Protein AF-A0A950A4R5-F1 (afdb_monomer_lite)

Foldseek 3Di:
DPAEFEDEDQEAADPVCLVVVLVVLCVSCPPGQHYEYEQQNYQHHDPSNVVSVLVSCVPRNHAYEYAHHPNVVVVCVVVVVCVVHHYAVDPVRSVVVVVVVVVD

Secondary structure (DSSP, 8-state):
--SEEEEE--S-BSHHHHHHHHHHHHHHHTT-SEEEEEETT---B-HHHHHHHHHHHHH-SSEEEEEE-HHHHHHHHHHTGGGTS-B-SSHHHHHHHHHHTT--

Sequence (104 aa):
MEGIRVVTVLTDIDSVTTDLLLPLLHDATEGRERAILSLQCCEYCDSHGLAMLIAFSRSFDGRCVLTPSPQLRRLFEVTGLDKVLPLGWSVADALQKLLDEARD

pLDDT: mean 93.12, std 8.31, range [49.75, 98.06]

Structure (mmCIF, N/CA/C/O backbone):
data_AF-A0A950A4R5-F1
#
_entry.id   AF-A0A950A4R5-F1
#
loop_
_atom_site.group_PDB
_atom_site.id
_atom_site.type_symbol
_atom_site.label_atom_id
_atom_site.label_alt_id
_atom_site.label_comp_id
_atom_site.label_asym_id
_atom_site.label_entity_id
_atom_site.label_seq_id
_atom_site.pdbx_PDB_ins_code
_atom_site.Cartn_x
_atom_site.Cartn_y
_atom_site.Cartn_z
_atom_site.occupancy
_atom_site.B_iso_or_equiv
_atom_site.auth_seq_id
_atom_site.auth_comp_id
_atom_site.auth_asym_id
_atom_site.auth_atom_id
_atom_site.pdbx_PDB_model_num
ATOM 1 N N . MET A 1 1 ? -5.921 -12.039 16.530 1.00 49.75 1 MET A N 1
ATOM 2 C CA . MET A 1 1 ? -5.328 -11.341 15.364 1.00 49.75 1 MET A CA 1
ATOM 3 C C . MET A 1 1 ? -6.411 -11.047 14.323 1.00 49.75 1 MET A C 1
ATOM 5 O O . MET A 1 1 ? -6.157 -11.125 13.128 1.00 49.75 1 MET A O 1
ATOM 9 N N . GLU A 1 2 ? -7.629 -10.727 14.764 1.00 56.00 2 GLU A N 1
ATOM 10 C CA . GLU A 1 2 ? -8.709 -10.319 13.865 1.00 56.00 2 GLU A CA 1
ATOM 11 C C . GLU A 1 2 ? -8.545 -8.824 13.573 1.00 56.00 2 GLU A C 1
ATOM 13 O O . GLU A 1 2 ? -8.215 -8.060 14.476 1.00 56.00 2 GLU A O 1
ATOM 18 N N . GLY A 1 3 ? -8.706 -8.419 12.311 1.00 83.94 3 GLY A N 1
ATOM 19 C CA . GLY A 1 3 ? -8.772 -7.003 11.923 1.00 83.94 3 GLY A CA 1
ATOM 20 C C . GLY A 1 3 ? -7.700 -6.513 10.944 1.00 83.94 3 GLY A C 1
ATOM 21 O O . GLY A 1 3 ? -7.964 -5.551 10.232 1.00 83.94 3 GLY A O 1
ATOM 22 N N . ILE A 1 4 ? -6.541 -7.177 10.831 1.00 93.44 4 ILE A N 1
ATOM 23 C CA . ILE A 1 4 ? -5.493 -6.790 9.865 1.00 93.44 4 ILE A CA 1
ATOM 24 C C . ILE A 1 4 ? -5.568 -7.681 8.627 1.00 93.44 4 ILE A C 1
ATOM 26 O O . ILE A 1 4 ? -5.492 -8.908 8.724 1.00 93.44 4 ILE A O 1
ATOM 30 N N . ARG A 1 5 ? -5.688 -7.065 7.451 1.00 96.31 5 ARG A N 1
ATOM 31 C CA . ARG A 1 5 ? -5.702 -7.767 6.166 1.00 96.31 5 ARG A CA 1
ATOM 32 C C . ARG A 1 5 ? -4.329 -7.731 5.510 1.00 96.31 5 ARG A C 1
ATOM 34 O O . ARG A 1 5 ? -3.799 -6.658 5.269 1.00 96.31 5 ARG A O 1
ATOM 41 N N . VAL A 1 6 ? -3.776 -8.889 5.166 1.00 96.75 6 VAL A N 1
ATOM 42 C CA . VAL A 1 6 ? -2.549 -8.970 4.360 1.00 96.75 6 VAL A CA 1
ATOM 43 C C . VAL A 1 6 ? -2.925 -9.310 2.924 1.00 96.75 6 VAL A C 1
ATOM 45 O O . VAL A 1 6 ? -3.618 -10.302 2.692 1.00 96.75 6 VAL A O 1
ATOM 48 N N . VAL A 1 7 ? -2.474 -8.494 1.977 1.00 97.19 7 VAL A N 1
ATOM 49 C CA . VAL A 1 7 ? -2.647 -8.707 0.537 1.00 97.19 7 VAL A CA 1
ATOM 50 C C . VAL A 1 7 ? -1.265 -8.786 -0.095 1.00 97.19 7 VAL A C 1
ATOM 52 O O . VAL A 1 7 ? -0.445 -7.898 0.112 1.00 97.19 7 VAL A O 1
ATOM 55 N N . THR A 1 8 ? -0.992 -9.849 -0.848 1.00 97.31 8 THR A N 1
ATOM 56 C CA . THR A 1 8 ? 0.304 -10.049 -1.508 1.00 97.31 8 THR A CA 1
ATOM 57 C C . THR A 1 8 ? 0.142 -9.917 -3.011 1.00 97.31 8 THR A C 1
ATOM 59 O O . THR A 1 8 ? -0.659 -10.634 -3.610 1.00 97.31 8 THR A O 1
ATOM 62 N N . VAL A 1 9 ? 0.931 -9.033 -3.617 1.00 96.50 9 VAL A N 1
ATOM 63 C CA . VAL A 1 9 ? 1.027 -8.889 -5.071 1.00 96.50 9 VAL A CA 1
ATOM 64 C C . VAL A 1 9 ? 2.151 -9.795 -5.564 1.00 96.50 9 VAL A C 1
ATOM 66 O O . VAL A 1 9 ? 3.286 -9.699 -5.101 1.00 96.50 9 VAL A O 1
ATOM 69 N N . LEU A 1 10 ? 1.811 -10.707 -6.475 1.00 95.38 10 LEU A N 1
ATOM 70 C CA . LEU A 1 10 ? 2.709 -11.746 -7.000 1.00 95.38 10 LEU A CA 1
ATOM 71 C C . LEU A 1 10 ? 3.191 -11.461 -8.432 1.00 95.38 10 LEU A C 1
ATOM 73 O O . LEU A 1 10 ? 3.707 -12.352 -9.096 1.00 95.38 10 LEU A O 1
ATOM 77 N N . THR A 1 11 ? 2.968 -10.244 -8.916 1.00 94.69 11 THR A N 1
ATOM 78 C CA . THR A 1 11 ? 3.297 -9.797 -10.271 1.00 94.69 11 THR A CA 1
ATOM 79 C C . THR A 1 11 ? 3.933 -8.414 -10.215 1.00 94.69 11 THR A C 1
ATOM 81 O O . THR A 1 11 ? 3.792 -7.692 -9.224 1.00 94.69 11 THR A O 1
ATOM 84 N N . ASP A 1 12 ? 4.601 -8.036 -11.295 1.00 96.94 12 ASP A N 1
ATOM 85 C CA . ASP A 1 12 ? 5.005 -6.656 -11.529 1.00 96.94 12 ASP A CA 1
ATOM 86 C C . ASP A 1 12 ? 3.789 -5.743 -11.707 1.00 96.94 12 ASP A C 1
ATOM 88 O O . ASP A 1 12 ? 2.701 -6.207 -12.067 1.00 96.94 12 ASP A O 1
ATOM 92 N N . ILE A 1 13 ? 3.980 -4.456 -11.409 1.00 96.25 13 ILE A N 1
ATOM 93 C CA . ILE A 1 13 ? 2.938 -3.434 -11.497 1.00 96.25 13 ILE A CA 1
ATOM 94 C C . ILE A 1 13 ? 3.298 -2.456 -12.615 1.00 96.25 13 ILE A C 1
ATOM 96 O O . ILE 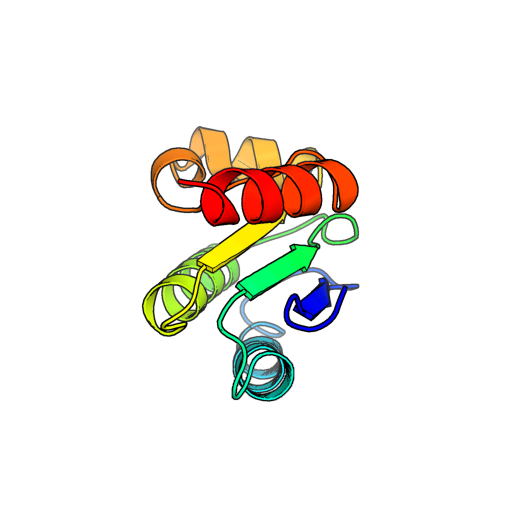A 1 13 ? 4.273 -1.715 -12.555 1.00 96.25 13 ILE A O 1
ATOM 100 N N . ASP A 1 14 ? 2.473 -2.423 -13.639 1.00 94.94 14 ASP A N 1
ATOM 101 C CA . ASP A 1 14 ? 2.643 -1.584 -14.814 1.00 94.94 14 ASP A CA 1
ATOM 102 C C . ASP A 1 14 ? 1.289 -1.060 -15.292 1.00 94.94 14 ASP A C 1
ATOM 104 O O . ASP A 1 14 ? 0.242 -1.357 -14.708 1.00 94.94 14 ASP A O 1
ATOM 108 N N . SER A 1 15 ? 1.293 -0.283 -16.371 1.00 93.81 15 SER A N 1
ATOM 109 C CA . SER A 1 15 ? 0.054 0.188 -17.006 1.00 93.81 15 SER A CA 1
ATOM 110 C C . SER A 1 15 ? -0.961 -0.916 -17.360 1.00 93.81 15 SER A C 1
ATOM 112 O O . SER A 1 15 ? -2.153 -0.636 -17.366 1.00 93.81 15 SER A O 1
ATOM 114 N N . VAL A 1 16 ? -0.536 -2.159 -17.625 1.00 94.12 16 VAL A N 1
ATOM 115 C CA . VAL A 1 16 ? -1.432 -3.263 -18.020 1.00 94.12 16 VAL A CA 1
ATOM 116 C C . VAL A 1 16 ? -2.088 -3.905 -16.799 1.00 94.12 16 VAL A C 1
ATOM 118 O O . VAL A 1 16 ? -3.276 -4.224 -16.803 1.00 94.12 16 VAL A O 1
ATOM 121 N N . THR A 1 17 ? -1.311 -4.111 -15.743 1.00 95.50 17 THR A N 1
ATOM 122 C CA . THR A 1 17 ? -1.742 -4.795 -14.517 1.00 95.50 17 THR A CA 1
ATOM 123 C C . THR A 1 17 ? -2.456 -3.862 -13.544 1.00 95.50 17 THR A C 1
ATOM 125 O O . THR A 1 17 ? -3.314 -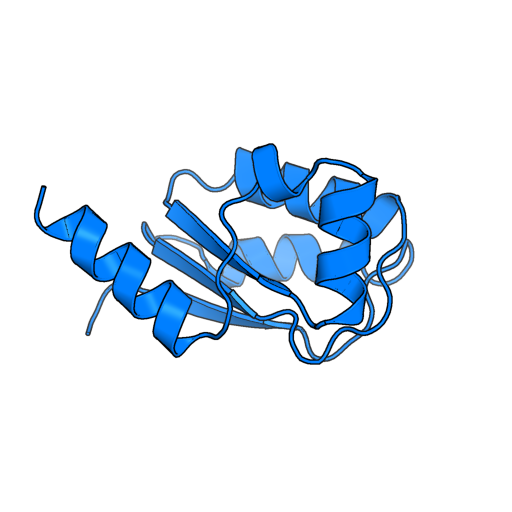4.312 -12.786 1.00 95.50 17 THR A O 1
ATOM 128 N N . THR A 1 18 ? -2.157 -2.562 -13.582 1.00 94.81 18 THR A N 1
ATOM 129 C CA . THR A 1 18 ? -2.725 -1.539 -12.689 1.00 94.81 18 THR A CA 1
ATOM 130 C C . THR A 1 18 ? -4.255 -1.529 -12.687 1.00 94.81 18 THR A C 1
ATOM 132 O O . THR A 1 18 ? -4.858 -1.566 -11.610 1.00 94.81 18 THR A O 1
ATOM 135 N N . ASP A 1 19 ? -4.880 -1.549 -13.866 1.00 91.44 19 ASP A N 1
ATOM 136 C CA . ASP A 1 19 ? -6.343 -1.492 -14.007 1.00 91.44 19 ASP A CA 1
ATOM 137 C C . ASP A 1 19 ? -7.040 -2.725 -13.415 1.00 91.44 19 ASP A C 1
ATOM 139 O O . ASP A 1 19 ? -8.183 -2.650 -12.964 1.00 91.44 19 ASP A O 1
ATOM 143 N N . LEU A 1 20 ? -6.339 -3.862 -13.377 1.00 93.19 20 LEU A N 1
ATOM 144 C CA . LEU A 1 20 ? -6.831 -5.101 -12.778 1.00 93.19 20 LEU A CA 1
ATOM 145 C C . LEU A 1 20 ? -6.573 -5.148 -11.270 1.00 93.19 20 LEU A C 1
ATOM 147 O O . LEU A 1 20 ? -7.412 -5.636 -10.518 1.00 93.19 20 LEU A O 1
ATOM 151 N N . LEU A 1 21 ? -5.417 -4.662 -10.814 1.00 95.38 21 LEU A N 1
ATOM 152 C CA . LEU A 1 21 ? -5.011 -4.759 -9.413 1.00 95.38 21 LEU A CA 1
ATOM 153 C C . LEU A 1 21 ? -5.801 -3.813 -8.510 1.00 95.38 21 LEU A C 1
ATOM 155 O O . LEU A 1 21 ? -6.180 -4.220 -7.415 1.00 95.38 21 LEU A O 1
ATOM 159 N N . LEU A 1 22 ? -6.064 -2.576 -8.938 1.00 94.25 22 LEU A N 1
ATOM 160 C CA . LEU A 1 22 ? -6.674 -1.574 -8.061 1.00 94.25 22 LEU A CA 1
ATOM 161 C C . LEU A 1 22 ? -8.065 -1.993 -7.532 1.00 94.25 22 LEU A C 1
ATOM 163 O O . LEU A 1 22 ? -8.248 -1.956 -6.313 1.00 94.25 22 LEU A O 1
ATOM 167 N N . PRO A 1 23 ? -9.017 -2.469 -8.364 1.00 94.88 23 PRO A N 1
ATOM 168 C CA . PRO A 1 23 ? -10.296 -2.978 -7.863 1.00 94.88 23 PRO A CA 1
ATOM 169 C C . PRO A 1 23 ? -10.124 -4.173 -6.918 1.00 94.88 23 PRO A C 1
ATOM 171 O O . PRO A 1 23 ? -10.748 -4.222 -5.864 1.00 94.88 23 PRO A O 1
ATOM 174 N N . LEU A 1 24 ? -9.209 -5.098 -7.233 1.00 95.69 24 LEU A N 1
ATOM 175 C CA . LEU A 1 24 ? -8.941 -6.264 -6.386 1.00 95.69 24 LEU A CA 1
ATOM 176 C C . LEU A 1 24 ? -8.364 -5.874 -5.020 1.00 95.69 24 LEU A C 1
ATOM 178 O O . LEU A 1 24 ? -8.667 -6.524 -4.020 1.00 95.69 24 LEU A O 1
ATOM 182 N N . LEU A 1 25 ? -7.536 -4.827 -4.959 1.00 95.31 25 LEU A N 1
ATOM 183 C CA . LEU A 1 25 ? -7.027 -4.285 -3.699 1.00 95.31 25 LEU A CA 1
ATOM 184 C C . LEU A 1 25 ? -8.154 -3.679 -2.861 1.00 95.31 25 LEU A C 1
ATOM 186 O O . LEU A 1 25 ? -8.200 -3.918 -1.652 1.00 95.31 25 LEU A O 1
ATOM 190 N N . HIS A 1 26 ? -9.072 -2.945 -3.491 1.00 95.06 26 HIS A N 1
ATOM 191 C CA . HIS A 1 26 ? -10.260 -2.415 -2.825 1.00 95.06 26 HIS A CA 1
ATOM 192 C C . HIS A 1 26 ? -11.138 -3.530 -2.261 1.00 95.06 26 HIS A C 1
ATOM 194 O O . HIS A 1 26 ? -11.360 -3.562 -1.052 1.00 95.06 26 HIS A O 1
ATOM 200 N N . ASP A 1 27 ? -11.530 -4.497 -3.086 1.00 95.62 27 ASP A N 1
ATOM 201 C CA . ASP A 1 27 ? -12.361 -5.629 -2.664 1.00 95.62 27 ASP A CA 1
ATOM 202 C C . ASP A 1 27 ? -11.680 -6.436 -1.547 1.00 95.62 27 ASP A C 1
ATOM 204 O O . ASP A 1 27 ? -12.292 -6.826 -0.552 1.00 95.62 27 ASP A O 1
ATOM 208 N N . ALA A 1 28 ? -10.367 -6.665 -1.663 1.00 94.94 28 ALA A N 1
ATOM 209 C CA . ALA A 1 28 ? -9.622 -7.420 -0.663 1.00 94.94 28 ALA A CA 1
ATOM 210 C C . ALA A 1 28 ? -9.542 -6.709 0.693 1.00 94.94 28 ALA A C 1
ATOM 212 O O . ALA A 1 28 ? -9.334 -7.396 1.701 1.00 94.94 28 ALA A O 1
ATOM 213 N N . THR A 1 29 ? -9.665 -5.379 0.717 1.00 95.00 29 THR A N 1
ATOM 214 C CA . THR A 1 29 ? -9.547 -4.530 1.912 1.00 95.00 29 THR A CA 1
ATOM 215 C C . THR A 1 29 ? -10.868 -3.906 2.357 1.00 95.00 29 THR A C 1
ATOM 217 O O . THR A 1 29 ? -10.893 -3.193 3.360 1.00 95.00 29 THR A O 1
ATOM 220 N N . GLU A 1 30 ? -11.976 -4.233 1.695 1.00 93.81 30 GLU A N 1
ATOM 221 C CA . GLU A 1 30 ? -13.302 -3.740 2.048 1.00 93.81 30 GLU A CA 1
ATOM 222 C C . GLU A 1 30 ? -13.663 -4.086 3.504 1.00 93.81 30 GLU A C 1
ATOM 224 O O . GLU A 1 30 ? -13.452 -5.206 3.989 1.00 93.81 30 GLU A O 1
ATOM 229 N N . GLY A 1 31 ? -14.168 -3.087 4.234 1.00 91.88 31 GLY A N 1
ATOM 230 C CA . GLY A 1 31 ? -14.528 -3.215 5.648 1.00 91.88 31 GLY A CA 1
ATOM 231 C C . GLY A 1 31 ? -13.337 -3.43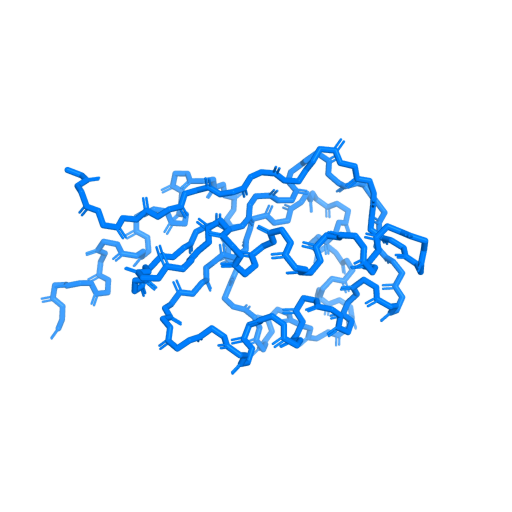7 6.589 1.00 91.88 31 GLY A C 1
ATOM 232 O O . GLY A 1 31 ? -13.526 -3.897 7.717 1.00 91.88 31 GLY A O 1
ATOM 233 N N . ARG A 1 32 ? -12.103 -3.170 6.141 1.00 93.31 32 ARG A N 1
ATOM 234 C CA . ARG A 1 32 ? -10.891 -3.283 6.963 1.00 93.31 32 ARG A CA 1
ATOM 235 C C . ARG A 1 32 ? -10.377 -1.908 7.341 1.00 93.31 32 ARG A C 1
ATOM 237 O O . ARG A 1 32 ? -10.227 -1.036 6.502 1.00 93.31 32 ARG A O 1
ATOM 244 N N . GLU A 1 33 ? -10.005 -1.763 8.604 1.00 93.56 33 GLU A N 1
ATOM 245 C CA . GLU A 1 33 ? -9.371 -0.541 9.108 1.00 93.56 33 GLU A CA 1
ATOM 246 C C . GLU A 1 33 ? -7.843 -0.601 9.002 1.00 93.56 33 GLU A C 1
ATOM 248 O O . GLU A 1 33 ? -7.160 0.410 9.156 1.00 93.56 33 GLU A O 1
ATOM 253 N N . ARG A 1 34 ? -7.277 -1.795 8.778 1.00 95.38 34 ARG A N 1
ATOM 254 C CA . ARG A 1 34 ? -5.830 -2.019 8.740 1.00 95.38 34 ARG A CA 1
ATOM 255 C C . ARG A 1 34 ? -5.455 -3.030 7.671 1.00 95.38 34 ARG A C 1
ATOM 257 O O . ARG A 1 34 ? -6.000 -4.138 7.630 1.00 95.38 34 ARG A O 1
ATOM 264 N N . ALA A 1 35 ? -4.480 -2.669 6.850 1.00 96.81 35 ALA A N 1
ATOM 265 C CA . ALA A 1 35 ? -3.993 -3.504 5.767 1.00 96.81 35 ALA A CA 1
ATOM 266 C C . ALA A 1 35 ? -2.461 -3.510 5.677 1.00 96.81 35 ALA A C 1
ATOM 268 O O . ALA A 1 35 ? -1.782 -2.543 6.021 1.00 96.81 35 ALA A O 1
ATOM 269 N N . ILE A 1 36 ? -1.919 -4.618 5.183 1.00 97.94 36 ILE A N 1
ATOM 270 C CA . ILE A 1 36 ? -0.526 -4.753 4.769 1.00 97.94 36 ILE A CA 1
ATOM 271 C C . ILE A 1 36 ? -0.534 -5.146 3.298 1.00 97.94 36 ILE A C 1
ATOM 273 O O . ILE A 1 36 ? -1.089 -6.189 2.945 1.00 97.94 36 ILE A O 1
ATOM 277 N N . LEU A 1 37 ? 0.106 -4.337 2.460 1.00 97.88 37 LEU A N 1
ATOM 278 C CA . LEU A 1 37 ? 0.289 -4.628 1.043 1.00 97.88 37 LEU A CA 1
ATOM 279 C C . LEU A 1 37 ? 1.717 -5.125 0.807 1.00 97.88 37 LEU A C 1
ATOM 281 O O . LEU A 1 37 ? 2.673 -4.349 0.811 1.00 97.88 37 LEU A O 1
ATOM 285 N N . SER A 1 38 ? 1.863 -6.433 0.620 1.00 97.94 38 SER A N 1
ATOM 286 C CA . SER A 1 38 ? 3.149 -7.065 0.361 1.00 97.94 38 SER A CA 1
ATOM 287 C C . SER A 1 38 ? 3.499 -7.023 -1.117 1.00 97.94 38 SER A C 1
ATOM 289 O O . SER A 1 38 ? 2.841 -7.665 -1.935 1.00 97.94 38 SER A O 1
ATOM 291 N N . LEU A 1 39 ? 4.567 -6.293 -1.435 1.00 97.69 39 LEU A N 1
ATOM 292 C CA . LEU A 1 39 ? 5.134 -6.153 -2.779 1.00 97.69 39 LEU A CA 1
ATOM 293 C C . LEU A 1 39 ? 6.504 -6.850 -2.872 1.00 97.69 39 LEU A C 1
ATOM 295 O O . LEU A 1 39 ? 7.334 -6.499 -3.703 1.00 97.69 39 LEU A O 1
ATOM 299 N N . GLN A 1 40 ? 6.772 -7.821 -1.990 1.00 96.38 40 GLN A N 1
ATOM 300 C CA . GLN A 1 40 ? 8.054 -8.537 -1.932 1.00 96.38 40 GLN A CA 1
ATOM 301 C C . GLN A 1 40 ? 8.350 -9.352 -3.199 1.00 96.38 40 GLN A C 1
ATOM 303 O O . GLN A 1 40 ? 9.514 -9.567 -3.514 1.00 96.38 40 GLN A O 1
ATOM 308 N N . CYS A 1 41 ? 7.312 -9.799 -3.911 1.00 95.38 41 CYS A N 1
ATOM 309 C CA . CYS A 1 41 ? 7.424 -10.560 -5.161 1.00 95.38 41 CYS A CA 1
ATOM 310 C C . CYS A 1 41 ? 7.324 -9.678 -6.416 1.00 95.38 41 CYS A C 1
ATOM 312 O O . CYS A 1 41 ? 7.292 -10.206 -7.520 1.00 95.38 41 CYS A O 1
ATOM 314 N N . CYS A 1 42 ? 7.219 -8.362 -6.241 1.00 96.06 42 CYS A N 1
ATOM 315 C CA . CYS A 1 42 ? 7.128 -7.392 -7.320 1.00 96.06 42 CYS A CA 1
ATOM 316 C C . CYS A 1 42 ? 8.517 -6.773 -7.521 1.00 96.06 42 CYS A C 1
ATOM 318 O O . CYS A 1 42 ? 9.065 -6.161 -6.596 1.00 96.06 42 CYS A O 1
ATOM 320 N N . GLU A 1 43 ? 9.110 -6.961 -8.695 1.00 93.44 43 GLU A N 1
ATOM 321 C CA . GLU A 1 43 ? 10.464 -6.479 -9.001 1.00 93.44 43 GLU A CA 1
ATOM 322 C C . GLU A 1 43 ? 10.432 -5.189 -9.826 1.00 93.44 43 GLU A C 1
ATOM 324 O O . GLU A 1 43 ? 11.377 -4.394 -9.789 1.00 93.44 43 GLU A O 1
ATOM 329 N N . TYR A 1 44 ? 9.316 -4.942 -10.514 1.00 95.19 44 TYR A N 1
ATOM 330 C CA . TYR A 1 44 ? 9.116 -3.786 -11.369 1.00 95.19 44 TYR A CA 1
ATOM 331 C C . TYR A 1 44 ? 7.829 -3.024 -11.038 1.00 95.19 44 TYR A C 1
ATOM 333 O O . TYR A 1 44 ? 6.757 -3.599 -10.851 1.00 95.19 44 TYR A O 1
ATOM 341 N N . CYS A 1 45 ? 7.951 -1.696 -10.984 1.00 96.31 45 CYS A N 1
ATOM 342 C CA . CYS A 1 45 ? 6.833 -0.775 -10.847 1.00 96.31 45 CYS A CA 1
ATOM 343 C C . CYS A 1 45 ? 7.081 0.464 -11.716 1.00 96.31 45 CYS A C 1
ATOM 345 O O . CYS A 1 45 ? 8.079 1.163 -11.516 1.00 96.31 45 CYS A O 1
ATOM 347 N N . ASP A 1 46 ? 6.206 0.724 -12.688 1.00 95.31 46 ASP A N 1
ATOM 348 C CA . ASP A 1 46 ? 6.270 1.932 -13.519 1.00 95.31 46 ASP A CA 1
ATOM 349 C C . ASP A 1 46 ? 5.547 3.125 -12.861 1.00 95.31 46 ASP A C 1
ATOM 351 O O . ASP A 1 46 ? 5.021 3.049 -11.750 1.00 95.31 46 ASP A O 1
ATOM 355 N N . SER A 1 47 ? 5.493 4.266 -13.550 1.00 94.75 47 SER A N 1
ATOM 356 C CA . SER A 1 47 ? 4.796 5.452 -13.040 1.00 94.75 47 SER A CA 1
ATOM 357 C C . SER A 1 47 ? 3.291 5.249 -12.821 1.00 94.75 47 SER A C 1
ATOM 359 O O . SER A 1 47 ? 2.723 5.914 -11.953 1.00 94.75 47 SER A O 1
ATOM 361 N N . HIS A 1 48 ? 2.640 4.363 -13.583 1.00 94.94 48 HIS A N 1
ATOM 362 C CA . HIS A 1 48 ? 1.223 4.038 -13.399 1.00 94.94 48 HIS A CA 1
ATOM 363 C C . HIS A 1 48 ? 1.037 3.206 -12.137 1.00 94.94 48 HIS A C 1
ATOM 365 O O . HIS A 1 48 ? 0.166 3.523 -11.328 1.00 94.94 48 HIS A O 1
ATOM 371 N N . GLY A 1 49 ? 1.914 2.227 -11.912 1.00 95.12 49 GLY A N 1
ATOM 372 C CA . GLY A 1 49 ? 1.928 1.448 -10.683 1.00 95.12 49 GLY A CA 1
ATOM 373 C C . GLY A 1 49 ? 2.148 2.314 -9.446 1.00 95.12 49 GLY A C 1
ATOM 374 O O . GLY A 1 49 ? 1.408 2.202 -8.468 1.00 95.12 49 GLY A O 1
ATOM 375 N N . LEU A 1 50 ? 3.092 3.257 -9.501 1.00 95.31 50 LEU A N 1
ATOM 376 C CA . LEU A 1 50 ? 3.301 4.221 -8.416 1.00 95.31 50 LEU A CA 1
ATOM 377 C C . LEU A 1 50 ? 2.056 5.086 -8.172 1.00 95.31 50 LEU A C 1
ATOM 379 O O . LEU A 1 50 ? 1.642 5.259 -7.025 1.00 95.31 50 LEU A O 1
ATOM 383 N N . ALA A 1 51 ? 1.439 5.609 -9.235 1.00 94.69 51 ALA A N 1
ATOM 384 C CA . ALA A 1 51 ? 0.214 6.396 -9.128 1.00 94.69 51 ALA A CA 1
ATOM 385 C C . ALA A 1 51 ? -0.943 5.579 -8.530 1.00 94.69 51 ALA A C 1
ATOM 387 O O . ALA A 1 51 ? -1.675 6.098 -7.687 1.00 94.69 51 ALA A O 1
ATOM 388 N N . MET A 1 52 ? -1.067 4.303 -8.902 1.00 95.44 52 MET A N 1
ATOM 389 C CA . MET A 1 52 ? -2.055 3.375 -8.354 1.00 95.44 52 MET A CA 1
ATOM 390 C C . MET A 1 52 ? -1.852 3.146 -6.857 1.00 95.44 52 MET A C 1
ATOM 392 O O . MET A 1 52 ? -2.810 3.268 -6.098 1.00 95.44 52 MET A O 1
ATOM 396 N N . LEU A 1 53 ? -0.617 2.902 -6.404 1.00 95.88 53 LEU A N 1
ATOM 397 C CA . LEU A 1 53 ? -0.318 2.714 -4.978 1.00 95.88 53 LEU A CA 1
ATOM 398 C C . LEU A 1 53 ? -0.673 3.958 -4.149 1.00 95.88 53 LEU A C 1
ATOM 400 O O . LEU A 1 53 ? -1.216 3.842 -3.048 1.00 95.88 53 LEU A O 1
ATOM 404 N N . ILE A 1 54 ? -0.410 5.153 -4.686 1.00 94.56 54 ILE A N 1
ATOM 405 C CA . ILE A 1 54 ? -0.799 6.423 -4.057 1.00 94.56 54 ILE A CA 1
ATOM 406 C C . ILE A 1 54 ? -2.321 6.574 -4.039 1.00 94.56 54 ILE A C 1
ATOM 408 O O . ILE A 1 54 ? -2.876 6.978 -3.018 1.00 94.56 54 ILE A O 1
ATOM 412 N N . ALA A 1 55 ? -2.993 6.277 -5.155 1.00 93.62 55 ALA A N 1
ATOM 413 C CA . ALA A 1 55 ? -4.445 6.358 -5.259 1.00 93.62 55 ALA A CA 1
ATOM 414 C C . ALA A 1 55 ? -5.106 5.433 -4.234 1.00 93.62 55 ALA A C 1
ATOM 416 O O . ALA A 1 55 ? -5.875 5.918 -3.407 1.00 93.62 55 ALA A O 1
ATOM 417 N N . PHE A 1 56 ? -4.700 4.161 -4.204 1.00 95.06 56 PHE A N 1
ATOM 418 C CA . PHE A 1 56 ? -5.157 3.178 -3.229 1.00 95.06 56 PHE A CA 1
ATOM 419 C C . PHE A 1 56 ? -4.948 3.672 -1.793 1.00 95.06 56 PHE A C 1
ATOM 421 O O . PHE A 1 56 ? -5.901 3.733 -1.017 1.00 95.06 56 PHE A O 1
ATOM 428 N N . SER A 1 57 ? -3.731 4.114 -1.452 1.00 93.19 57 SER A N 1
ATOM 429 C CA . SER A 1 57 ? -3.417 4.609 -0.106 1.00 93.19 57 SER A CA 1
ATOM 430 C C . SER A 1 57 ? -4.229 5.839 0.304 1.00 93.19 57 SER A C 1
ATOM 432 O O . SER A 1 57 ? -4.402 6.055 1.499 1.00 93.19 57 SER A O 1
ATOM 434 N N . ARG A 1 58 ? -4.680 6.669 -0.644 1.00 92.19 58 ARG A N 1
ATOM 435 C CA . ARG A 1 58 ? -5.525 7.844 -0.366 1.00 92.19 58 ARG A CA 1
ATOM 436 C C . ARG A 1 58 ? -7.000 7.494 -0.231 1.00 92.19 58 ARG A C 1
ATOM 438 O O . ARG A 1 58 ? -7.718 8.195 0.467 1.00 92.19 58 ARG A O 1
ATOM 445 N N . SER A 1 59 ? -7.447 6.471 -0.949 1.00 93.69 59 SER A N 1
ATOM 446 C CA . SER A 1 59 ? -8.834 6.003 -0.938 1.00 93.69 59 SER A CA 1
ATOM 447 C C . SER A 1 59 ? -9.136 4.995 0.169 1.00 93.69 59 SER A C 1
ATOM 449 O O . SER A 1 59 ? -10.298 4.711 0.433 1.00 93.69 59 SER A O 1
ATOM 451 N N . PHE A 1 60 ? -8.106 4.407 0.777 1.00 94.62 60 PHE A N 1
ATOM 452 C CA . PHE A 1 60 ? -8.271 3.510 1.906 1.00 94.62 60 PHE A CA 1
ATOM 453 C C . PHE A 1 60 ? -8.431 4.337 3.185 1.00 94.62 60 PHE A C 1
ATOM 455 O O . PHE A 1 60 ? -7.477 4.968 3.630 1.00 94.62 60 PHE A O 1
ATOM 462 N N . ASP A 1 61 ? -9.626 4.313 3.779 1.00 90.50 61 ASP A N 1
ATOM 463 C CA . ASP A 1 61 ? -9.937 5.059 5.012 1.00 90.50 61 ASP A CA 1
ATOM 464 C C . ASP A 1 61 ? -9.143 4.561 6.234 1.00 90.50 61 ASP A C 1
ATOM 466 O O . ASP A 1 61 ? -9.037 5.246 7.252 1.00 90.50 61 ASP A O 1
ATOM 470 N N . GLY A 1 62 ? -8.586 3.353 6.140 1.00 92.12 62 GLY A N 1
ATOM 471 C CA . GLY A 1 62 ? -7.772 2.737 7.174 1.00 92.12 62 GLY A CA 1
ATOM 472 C C . GLY A 1 62 ? -6.273 3.018 7.055 1.00 92.12 62 GLY A C 1
ATOM 473 O O . GLY A 1 62 ? -5.777 3.796 6.241 1.00 92.12 62 GLY A O 1
ATOM 474 N N . ARG A 1 63 ? -5.499 2.301 7.868 1.00 93.25 63 ARG A N 1
ATOM 475 C CA . ARG A 1 63 ? -4.034 2.340 7.844 1.00 93.25 63 ARG A CA 1
ATOM 476 C C . ARG A 1 63 ? -3.480 1.224 6.966 1.00 93.25 63 ARG A C 1
ATOM 478 O O . ARG A 1 63 ? -3.665 0.047 7.274 1.00 93.25 63 ARG A O 1
ATOM 485 N N . CYS A 1 64 ? -2.764 1.579 5.904 1.00 95.88 64 CYS A N 1
ATOM 486 C CA . CYS A 1 64 ? -2.071 0.616 5.051 1.00 95.88 64 CYS A CA 1
ATOM 487 C C . CYS A 1 64 ? -0.549 0.764 5.174 1.00 95.88 64 CYS A C 1
ATOM 489 O O . CYS A 1 64 ? -0.030 1.874 5.066 1.00 95.88 64 CYS A O 1
ATOM 491 N N . VAL A 1 65 ? 0.162 -0.349 5.376 1.00 97.31 65 VAL A N 1
ATOM 492 C CA . VAL A 1 65 ? 1.633 -0.400 5.339 1.00 97.31 65 VAL A CA 1
ATOM 493 C C . VAL A 1 65 ? 2.083 -1.252 4.155 1.00 97.31 65 VAL A C 1
ATOM 495 O O . VAL A 1 65 ? 1.676 -2.406 4.020 1.00 97.31 65 VAL A O 1
ATOM 498 N N . LEU A 1 66 ? 2.947 -0.703 3.305 1.00 98.00 66 LEU A N 1
ATOM 499 C CA . LEU A 1 66 ? 3.498 -1.402 2.145 1.00 98.00 66 LEU A CA 1
ATOM 500 C C . LEU A 1 66 ? 4.817 -2.083 2.518 1.00 98.00 66 LEU A C 1
ATOM 502 O O . LEU A 1 66 ? 5.648 -1.489 3.201 1.00 98.00 66 LEU A O 1
ATOM 506 N N . THR A 1 67 ? 5.062 -3.297 2.026 1.00 98.06 67 THR A N 1
ATOM 507 C CA . THR A 1 67 ? 6.355 -3.985 2.194 1.00 98.06 67 THR A CA 1
ATOM 508 C C . THR A 1 67 ? 7.019 -4.200 0.826 1.00 98.06 67 THR A C 1
ATOM 510 O O . THR A 1 67 ? 6.826 -5.244 0.197 1.00 98.06 67 THR A O 1
ATOM 513 N N . PRO A 1 68 ? 7.787 -3.213 0.319 1.00 97.62 68 PRO A N 1
ATOM 514 C CA . PRO A 1 68 ? 8.415 -3.291 -0.999 1.00 97.62 68 PRO A CA 1
ATOM 515 C C . PRO A 1 68 ? 9.565 -4.298 -1.045 1.00 97.62 68 PRO A C 1
ATOM 517 O O . PRO A 1 68 ? 10.311 -4.440 -0.071 1.00 97.62 68 PRO A O 1
ATOM 520 N N . SER A 1 69 ? 9.750 -4.949 -2.197 1.00 97.00 69 SER A N 1
ATOM 521 C CA . SER A 1 69 ? 11.003 -5.640 -2.519 1.00 97.00 69 SER A CA 1
ATOM 522 C C . SER A 1 69 ? 12.198 -4.669 -2.444 1.00 97.00 69 SER A C 1
ATOM 524 O O . SER A 1 69 ? 12.009 -3.447 -2.500 1.00 97.00 69 SER A O 1
ATOM 526 N N . PRO A 1 70 ? 13.449 -5.153 -2.340 1.00 95.69 70 PRO A N 1
ATOM 527 C CA . PRO A 1 70 ? 14.620 -4.274 -2.305 1.00 95.69 70 PRO A CA 1
ATOM 528 C C . PRO A 1 70 ? 14.712 -3.312 -3.502 1.00 95.69 70 PRO A C 1
ATOM 530 O O . PRO A 1 70 ? 15.091 -2.152 -3.328 1.00 95.69 70 PRO A O 1
ATOM 533 N N . GLN A 1 71 ? 14.327 -3.763 -4.701 1.00 94.81 71 GLN A N 1
ATOM 534 C CA . GLN A 1 71 ? 14.324 -2.935 -5.913 1.00 94.81 71 GLN A CA 1
ATOM 535 C C . GLN A 1 71 ? 13.268 -1.828 -5.824 1.00 94.81 71 GLN A C 1
ATOM 537 O O . GLN A 1 71 ? 13.588 -0.651 -6.009 1.00 94.81 71 GLN A O 1
ATOM 542 N N . LEU A 1 72 ? 12.030 -2.177 -5.460 1.00 96.69 72 LEU A N 1
ATOM 543 C CA . LEU A 1 72 ? 10.956 -1.194 -5.300 1.00 96.69 72 LEU A CA 1
ATOM 544 C C . LEU A 1 72 ? 11.214 -0.226 -4.153 1.00 96.69 72 LEU A C 1
ATOM 546 O O . LEU A 1 72 ? 10.856 0.945 -4.235 1.00 96.69 72 LEU A O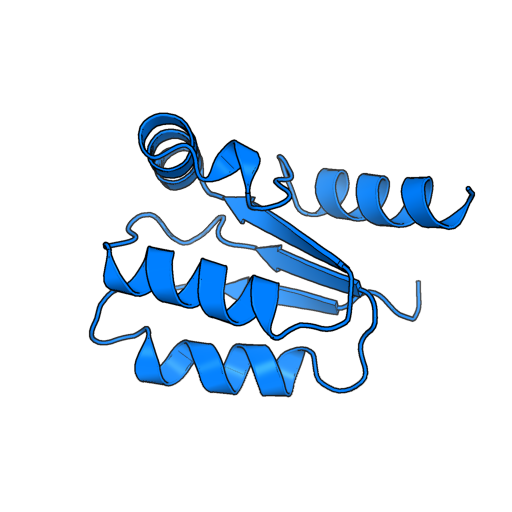 1
ATOM 550 N N . ARG A 1 73 ? 11.881 -0.679 -3.093 1.00 96.50 73 ARG A N 1
ATOM 551 C CA . ARG A 1 73 ? 12.266 0.195 -1.989 1.00 96.50 73 ARG A CA 1
ATOM 552 C C . ARG A 1 73 ? 13.201 1.295 -2.473 1.00 96.50 73 ARG A C 1
ATOM 554 O O . ARG A 1 73 ? 12.975 2.463 -2.171 1.00 96.50 73 ARG A O 1
ATOM 561 N N . ARG A 1 74 ? 14.206 0.931 -3.274 1.00 95.81 74 ARG A N 1
ATOM 562 C CA . ARG A 1 74 ? 15.114 1.911 -3.870 1.00 95.81 74 ARG A CA 1
ATOM 563 C C . ARG A 1 74 ? 14.373 2.879 -4.788 1.00 95.81 74 ARG A C 1
ATOM 565 O O . ARG A 1 74 ? 14.661 4.073 -4.756 1.00 95.81 74 ARG A O 1
ATOM 572 N N . LEU A 1 75 ? 13.424 2.378 -5.578 1.00 95.06 75 LEU A N 1
ATOM 573 C CA . LEU A 1 75 ? 12.559 3.217 -6.403 1.00 95.06 75 LEU A CA 1
ATOM 574 C C . LEU A 1 75 ? 11.801 4.234 -5.537 1.00 95.06 75 LEU A C 1
ATOM 576 O O . LEU A 1 75 ? 11.878 5.426 -5.816 1.00 95.06 75 LEU A O 1
ATOM 580 N N . PHE A 1 76 ? 11.156 3.789 -4.455 1.00 95.88 76 PHE A N 1
ATOM 581 C CA . PHE A 1 76 ? 10.381 4.660 -3.569 1.00 95.88 76 PHE A CA 1
ATOM 582 C C . PHE A 1 76 ? 11.245 5.729 -2.896 1.00 95.88 76 PHE A C 1
ATOM 584 O O . PHE A 1 76 ? 10.818 6.876 -2.819 1.00 95.88 76 PHE A O 1
ATOM 591 N N . GLU A 1 77 ? 12.458 5.383 -2.459 1.00 95.88 77 GLU A N 1
ATOM 592 C CA . GLU A 1 77 ? 13.421 6.340 -1.894 1.00 95.88 77 GLU A CA 1
ATOM 593 C C . GLU A 1 77 ? 13.827 7.414 -2.913 1.00 95.88 77 GLU A C 1
ATOM 595 O O . GLU A 1 77 ? 13.852 8.605 -2.602 1.00 95.88 77 GLU A O 1
ATOM 600 N N . VAL A 1 78 ? 14.140 7.008 -4.149 1.00 95.75 78 VAL A N 1
ATOM 601 C CA . VAL A 1 78 ? 14.568 7.936 -5.209 1.00 95.75 78 VAL A CA 1
ATOM 602 C C . VAL A 1 78 ? 13.423 8.857 -5.633 1.00 95.75 78 VAL A C 1
ATOM 604 O O . VAL A 1 78 ? 13.656 10.035 -5.902 1.00 95.75 78 VAL A O 1
ATOM 607 N N . THR A 1 79 ? 12.188 8.353 -5.664 1.00 93.50 79 THR A N 1
ATOM 608 C CA . THR A 1 79 ? 10.999 9.150 -5.997 1.00 93.50 79 THR A CA 1
ATOM 609 C C . THR A 1 79 ? 10.432 9.923 -4.802 1.00 93.50 79 THR A C 1
ATOM 611 O O . THR A 1 79 ? 9.502 10.707 -4.978 1.00 93.50 79 THR A O 1
ATOM 614 N N . GLY A 1 80 ? 10.950 9.709 -3.587 1.00 93.75 80 GLY A N 1
ATOM 615 C CA . GLY A 1 80 ? 10.454 10.319 -2.348 1.00 93.75 80 GLY A CA 1
ATOM 616 C C . GLY A 1 80 ? 9.104 9.778 -1.862 1.00 93.75 80 GLY A C 1
ATOM 617 O O . GLY A 1 80 ? 8.441 10.424 -1.049 1.00 93.75 80 GLY A O 1
ATOM 618 N N . LEU A 1 81 ? 8.669 8.620 -2.368 1.00 93.06 81 LEU A N 1
ATOM 619 C CA . LEU A 1 81 ? 7.409 7.985 -1.969 1.00 93.06 81 LEU A CA 1
ATOM 620 C C . LEU A 1 81 ? 7.476 7.344 -0.589 1.00 93.06 81 LEU A C 1
ATOM 622 O O . LEU A 1 81 ? 6.446 7.213 0.064 1.00 93.06 81 LEU A O 1
ATOM 626 N N . ASP A 1 82 ? 8.672 7.021 -0.114 1.00 94.19 82 ASP A N 1
ATOM 627 C CA . ASP A 1 82 ? 8.939 6.598 1.262 1.00 94.19 82 ASP A CA 1
ATOM 628 C C . ASP A 1 82 ? 8.500 7.632 2.314 1.00 94.19 82 ASP A C 1
ATOM 630 O O . ASP A 1 82 ? 8.256 7.283 3.466 1.00 94.19 82 ASP A O 1
ATOM 634 N N . LYS A 1 83 ? 8.353 8.902 1.916 1.00 93.62 83 LYS A N 1
ATOM 635 C CA . LYS A 1 83 ? 7.856 9.992 2.771 1.00 93.62 83 LYS A CA 1
ATOM 636 C C . LYS A 1 83 ? 6.336 10.140 2.751 1.00 93.62 83 LYS A C 1
ATOM 638 O O . LYS A 1 83 ? 5.789 10.880 3.564 1.00 93.62 83 LYS A O 1
ATOM 643 N N . VAL A 1 84 ? 5.668 9.496 1.796 1.00 92.19 84 VAL A N 1
ATOM 644 C CA . VAL A 1 84 ? 4.221 9.616 1.558 1.00 92.19 84 VAL A CA 1
ATOM 645 C C . VAL A 1 84 ? 3.498 8.338 1.969 1.00 92.19 84 VAL A C 1
ATOM 647 O O . VAL A 1 84 ? 2.413 8.402 2.541 1.00 92.19 84 VAL A O 1
ATOM 650 N N . LEU A 1 85 ? 4.096 7.183 1.684 1.00 94.06 85 LEU A N 1
ATOM 651 C CA . LEU A 1 85 ? 3.524 5.867 1.932 1.00 94.06 85 LEU A CA 1
ATOM 652 C C . LEU A 1 85 ? 4.180 5.239 3.170 1.00 94.06 85 LEU A C 1
ATOM 654 O O . LEU A 1 85 ? 5.409 5.199 3.246 1.00 94.06 85 LEU A O 1
ATOM 658 N N . PRO A 1 86 ? 3.409 4.698 4.128 1.00 95.12 86 PRO A N 1
ATOM 659 C CA . PRO A 1 86 ? 3.981 3.952 5.243 1.00 95.12 86 PRO A CA 1
ATOM 660 C C . PRO A 1 86 ? 4.669 2.676 4.740 1.00 95.12 86 PRO A C 1
ATOM 662 O O . PRO A 1 86 ? 4.023 1.818 4.136 1.00 95.12 86 PRO A O 1
ATOM 665 N N . LEU A 1 87 ? 5.974 2.531 4.999 1.00 96.62 87 LEU A N 1
ATO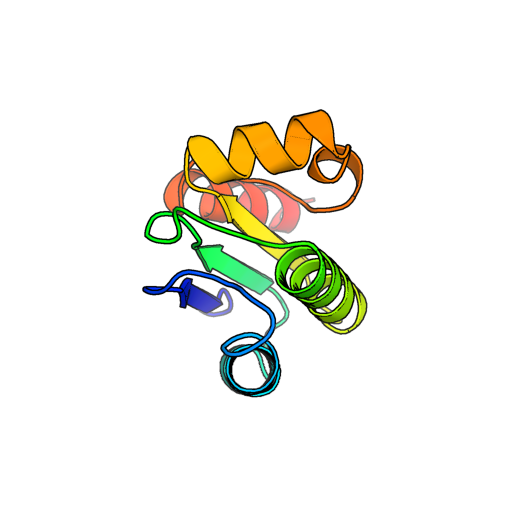M 666 C CA . LEU A 1 87 ? 6.761 1.377 4.547 1.00 96.62 87 LEU A CA 1
ATOM 667 C C . LEU A 1 87 ? 7.194 0.465 5.704 1.00 96.62 87 LEU A C 1
ATOM 669 O O . LEU A 1 87 ? 7.656 0.919 6.758 1.00 96.62 87 LEU A O 1
ATOM 673 N N . GLY A 1 88 ? 7.108 -0.843 5.476 1.00 96.62 88 GLY A N 1
ATOM 674 C CA . GLY A 1 88 ? 7.648 -1.909 6.314 1.00 96.62 88 GLY A CA 1
ATOM 675 C C . GLY A 1 88 ? 8.798 -2.656 5.634 1.00 96.62 88 GLY A C 1
ATOM 676 O O . GLY A 1 88 ? 8.886 -2.709 4.409 1.00 96.62 88 GLY A O 1
ATOM 677 N N . TRP A 1 89 ? 9.699 -3.240 6.423 1.00 95.75 89 TRP A N 1
ATOM 678 C CA . TRP A 1 89 ? 10.791 -4.083 5.909 1.00 95.75 89 TRP A CA 1
ATOM 679 C C . TRP A 1 89 ? 10.326 -5.486 5.520 1.00 95.75 89 TRP A C 1
ATOM 681 O O . TRP A 1 89 ? 10.889 -6.108 4.629 1.00 95.75 89 TRP A O 1
ATOM 691 N N . SER A 1 90 ? 9.307 -5.988 6.208 1.00 96.56 90 SER A N 1
ATOM 692 C CA . SER A 1 90 ? 8.706 -7.299 5.999 1.00 96.56 90 SER A CA 1
ATOM 693 C C . SER A 1 90 ? 7.257 -7.263 6.475 1.00 96.56 90 SER A C 1
ATOM 695 O O . SER A 1 90 ? 6.844 -6.316 7.146 1.00 96.56 90 SER A O 1
ATOM 697 N N . VAL A 1 91 ? 6.478 -8.302 6.170 1.00 96.94 91 VAL A N 1
ATOM 698 C CA . VAL A 1 91 ? 5.109 -8.424 6.702 1.00 96.94 91 VAL A CA 1
ATOM 699 C C . VAL A 1 91 ? 5.114 -8.451 8.235 1.00 96.94 91 VAL A C 1
ATOM 701 O O . VAL A 1 91 ? 4.236 -7.857 8.848 1.00 96.94 91 VAL A O 1
ATOM 704 N N . ALA A 1 92 ? 6.119 -9.074 8.859 1.00 96.56 92 ALA A N 1
ATOM 705 C CA . ALA A 1 92 ? 6.250 -9.101 10.315 1.00 96.56 92 ALA A CA 1
ATOM 706 C C . ALA A 1 92 ? 6.545 -7.708 10.903 1.00 96.56 92 ALA A C 1
ATOM 708 O O . ALA A 1 92 ? 5.916 -7.319 11.881 1.00 96.56 92 ALA A O 1
ATOM 709 N N . ASP A 1 93 ? 7.441 -6.934 10.278 1.00 97.00 93 ASP A N 1
ATOM 710 C CA . ASP A 1 93 ? 7.724 -5.541 10.670 1.00 97.00 93 ASP A CA 1
ATOM 711 C C . ASP A 1 93 ? 6.486 -4.646 10.503 1.00 97.00 93 ASP A C 1
ATOM 713 O O . ASP A 1 93 ? 6.129 -3.890 11.403 1.00 97.00 93 ASP A O 1
ATOM 717 N N . ALA A 1 94 ? 5.787 -4.770 9.372 1.00 97.06 94 ALA A N 1
ATOM 718 C CA . ALA A 1 94 ? 4.557 -4.028 9.109 1.00 97.06 94 ALA A CA 1
ATOM 719 C C . ALA A 1 94 ? 3.444 -4.381 10.105 1.00 97.06 94 ALA A C 1
ATOM 721 O O . ALA A 1 94 ? 2.726 -3.500 10.574 1.00 97.06 94 ALA A O 1
ATOM 722 N N . LEU A 1 95 ? 3.326 -5.661 10.462 1.00 95.94 95 LEU A N 1
ATOM 723 C CA . LEU A 1 95 ? 2.386 -6.115 11.476 1.00 95.94 95 LEU A CA 1
ATOM 724 C C . LEU A 1 95 ? 2.709 -5.504 12.840 1.00 95.94 95 LEU A C 1
ATOM 726 O O . LEU A 1 95 ? 1.800 -5.009 13.498 1.00 95.94 95 LEU A O 1
ATOM 730 N N . GLN A 1 96 ? 3.981 -5.501 13.244 1.00 94.94 96 GLN A N 1
ATOM 731 C CA . GLN A 1 96 ? 4.389 -4.907 14.514 1.00 94.94 96 GLN A CA 1
ATOM 732 C C . GLN A 1 96 ? 4.056 -3.410 14.561 1.00 94.94 96 GLN A C 1
ATOM 734 O O . GLN A 1 96 ? 3.421 -2.968 15.512 1.00 94.94 96 GLN A O 1
ATOM 739 N N . LYS A 1 97 ? 4.353 -2.662 13.490 1.00 94.31 97 LYS A N 1
ATOM 740 C CA . LYS A 1 97 ? 3.989 -1.238 13.367 1.00 94.31 97 LYS A CA 1
ATOM 741 C C . LYS A 1 97 ? 2.493 -0.992 13.561 1.00 94.31 97 LYS A C 1
ATOM 743 O O . LYS A 1 97 ? 2.107 -0.129 14.338 1.00 94.31 97 LYS A O 1
ATOM 748 N N . LEU A 1 98 ? 1.649 -1.787 12.899 1.00 93.94 98 LEU A N 1
ATOM 749 C CA . LEU A 1 98 ? 0.190 -1.680 13.024 1.00 93.94 98 LEU A CA 1
ATOM 750 C C . LEU A 1 98 ? -0.342 -2.082 14.408 1.00 93.94 98 LEU A C 1
ATOM 752 O O . LEU A 1 98 ? -1.465 -1.715 14.762 1.00 93.94 98 LEU A O 1
ATOM 756 N N . LEU A 1 99 ? 0.405 -2.891 15.162 1.00 91.62 99 LEU A N 1
ATOM 757 C CA . LEU A 1 99 ? 0.052 -3.287 16.524 1.00 91.62 99 LEU A CA 1
ATOM 758 C C . LEU A 1 99 ? 0.512 -2.258 17.558 1.00 91.62 99 LEU A C 1
ATOM 760 O O . LEU A 1 99 ? -0.212 -2.040 18.527 1.00 91.62 99 LEU A O 1
ATOM 764 N N . ASP A 1 100 ? 1.670 -1.636 17.354 1.00 89.38 100 ASP A N 1
ATOM 765 C CA . ASP A 1 100 ? 2.199 -0.597 18.238 1.00 89.38 100 ASP A CA 1
ATOM 766 C C . ASP A 1 100 ? 1.322 0.661 18.171 1.00 89.38 100 ASP A C 1
ATOM 768 O O . ASP A 1 100 ? 0.881 1.147 19.207 1.00 89.38 100 ASP A O 1
ATOM 772 N N . GLU A 1 1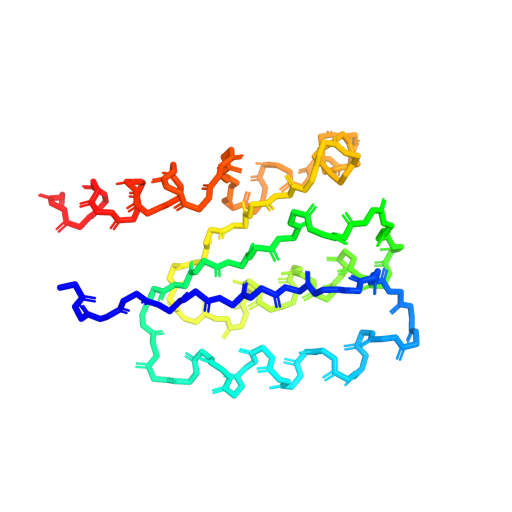01 ? 0.928 1.084 16.963 1.00 80.75 101 GLU A N 1
ATOM 773 C CA . GLU A 1 101 ? -0.010 2.203 16.743 1.00 80.75 101 GLU A CA 1
ATOM 774 C C . GLU A 1 101 ? -1.411 1.949 17.339 1.00 80.75 101 GLU A C 1
ATOM 776 O O . GLU A 1 101 ? -2.191 2.874 17.515 1.00 80.75 101 GLU A O 1
ATOM 781 N N . ALA A 1 102 ? -1.771 0.696 17.636 1.00 73.62 102 ALA A N 1
ATOM 782 C CA . ALA A 1 102 ? -3.066 0.348 18.223 1.00 73.62 102 ALA A CA 1
ATOM 783 C C . ALA A 1 102 ? -3.152 0.594 19.732 1.00 73.62 102 ALA A C 1
ATOM 785 O O . ALA A 1 102 ? -4.229 0.430 20.309 1.00 73.62 102 ALA A O 1
ATOM 786 N N . ARG A 1 103 ? -1.999 0.799 20.373 1.00 61.78 103 ARG A N 1
ATOM 787 C CA . ARG A 1 103 ? -1.857 0.887 21.829 1.00 61.78 103 ARG A CA 1
ATOM 788 C C . ARG A 1 103 ? -1.755 2.328 22.327 1.00 61.78 103 ARG A C 1
ATOM 790 O O . ARG A 1 103 ? -1.889 2.516 23.535 1.00 61.78 103 ARG A O 1
ATOM 797 N N . ASP A 1 104 ? -1.532 3.274 21.420 1.00 52.41 104 ASP A N 1
ATOM 798 C CA . ASP A 1 104 ? -1.578 4.721 21.655 1.00 52.41 104 ASP A CA 1
ATOM 799 C C . ASP A 1 104 ? -2.999 5.269 21.439 1.00 52.41 104 ASP A C 1
ATOM 801 O O . ASP A 1 104 ? -3.383 6.204 22.180 1.00 52.41 104 ASP A O 1
#

Radius of gyration: 12.8 Å; chains: 1; bounding box: 30×22×40 Å